Protein AF-A0A1Q5AMK5-F1 (afdb_monomer)

Radius of gyration: 15.47 Å; Cα contacts (8 Å, |Δi|>4): 148; chains: 1; bounding box: 50×26×35 Å

pLDDT: mean 88.37, std 8.9, range [42.03, 97.81]

Structure (mmCIF, N/CA/C/O backbone):
data_AF-A0A1Q5AMK5-F1
#
_entry.id   AF-A0A1Q5AMK5-F1
#
loop_
_atom_site.group_PDB
_atom_site.id
_atom_site.type_symbol
_atom_site.label_atom_id
_atom_site.label_alt_id
_atom_site.label_comp_id
_atom_site.label_asym_id
_atom_site.label_entity_id
_atom_site.label_seq_id
_atom_site.pdbx_PDB_ins_code
_atom_site.Cartn_x
_atom_site.Cartn_y
_atom_site.Cartn_z
_atom_site.occupancy
_atom_site.B_iso_or_equiv
_atom_site.auth_seq_id
_atom_site.auth_comp_id
_atom_site.auth_asym_id
_atom_site.auth_atom_id
_atom_site.pdbx_PDB_model_num
ATOM 1 N N . MET A 1 1 ? 31.886 -10.936 -3.707 1.00 42.03 1 MET A N 1
ATOM 2 C CA . MET A 1 1 ? 31.287 -9.585 -3.697 1.00 42.03 1 MET A CA 1
ATOM 3 C C . MET A 1 1 ? 30.312 -9.552 -4.864 1.00 42.03 1 MET A C 1
ATOM 5 O O . MET A 1 1 ? 30.744 -9.901 -5.954 1.00 42.03 1 MET A O 1
ATOM 9 N N . ARG A 1 2 ? 29.008 -9.319 -4.657 1.00 54.19 2 ARG A N 1
ATOM 10 C CA . ARG A 1 2 ? 28.093 -9.165 -5.803 1.00 54.19 2 ARG A CA 1
ATOM 11 C C . ARG A 1 2 ? 28.477 -7.859 -6.491 1.00 54.19 2 ARG A C 1
ATOM 13 O O . ARG A 1 2 ? 28.579 -6.846 -5.815 1.00 54.19 2 ARG A O 1
ATOM 20 N N . GLU A 1 3 ? 28.773 -7.915 -7.782 1.00 48.66 3 GLU A N 1
ATOM 21 C CA . GLU A 1 3 ? 29.032 -6.714 -8.566 1.00 48.66 3 GLU A CA 1
ATOM 22 C C . GLU A 1 3 ? 27.744 -5.889 -8.615 1.00 48.66 3 GLU A C 1
ATOM 24 O O . GLU A 1 3 ? 26.741 -6.341 -9.173 1.00 48.66 3 GLU A O 1
ATOM 29 N N . ASP A 1 4 ? 27.777 -4.676 -8.063 1.00 65.25 4 ASP A N 1
ATOM 30 C CA . ASP A 1 4 ? 26.753 -3.640 -8.255 1.00 65.25 4 ASP A CA 1
ATOM 31 C C . ASP A 1 4 ? 26.850 -3.051 -9.678 1.00 65.25 4 ASP A C 1
ATOM 33 O O . ASP A 1 4 ? 26.862 -1.840 -9.899 1.00 65.25 4 ASP A O 1
ATOM 37 N N . GLY A 1 5 ? 26.990 -3.929 -10.672 1.00 69.06 5 GLY A N 1
ATOM 38 C CA . GLY A 1 5 ? 27.013 -3.573 -12.078 1.00 69.06 5 GLY A CA 1
ATOM 39 C C . GLY A 1 5 ? 25.623 -3.132 -12.549 1.00 69.06 5 GLY A C 1
ATOM 40 O O . GLY A 1 5 ? 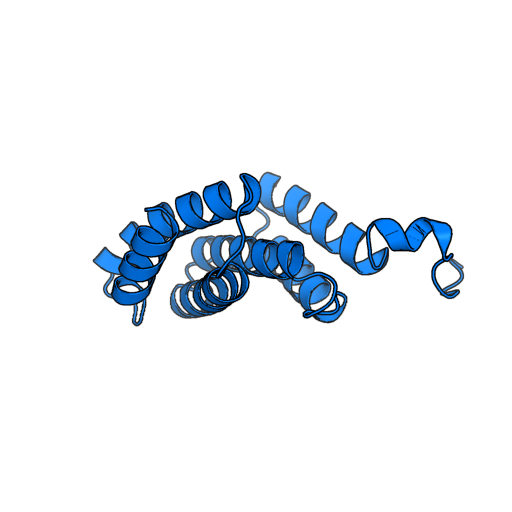24.601 -3.582 -12.020 1.00 69.06 5 GLY A O 1
ATOM 41 N N . PRO A 1 6 ? 25.543 -2.254 -13.562 1.00 76.06 6 PRO A N 1
ATOM 42 C CA . PRO A 1 6 ? 24.267 -1.808 -14.099 1.00 76.06 6 PRO A CA 1
ATOM 43 C C . PRO A 1 6 ? 23.437 -2.999 -14.593 1.00 76.06 6 PRO A C 1
ATOM 45 O O . PRO A 1 6 ? 23.926 -3.864 -15.317 1.00 76.06 6 PRO A O 1
ATOM 48 N N . GLN A 1 7 ? 22.152 -3.021 -14.223 1.00 78.69 7 GLN A N 1
ATOM 49 C CA . GLN A 1 7 ? 21.245 -4.117 -14.560 1.00 78.69 7 GLN A CA 1
ATOM 50 C C . GLN A 1 7 ? 21.238 -4.407 -16.078 1.00 78.69 7 GLN A C 1
ATOM 52 O O . GLN A 1 7 ? 20.963 -3.486 -16.868 1.00 78.69 7 GLN A O 1
ATOM 57 N N . PRO A 1 8 ? 21.447 -5.672 -16.498 1.00 83.06 8 PRO A N 1
ATOM 58 C CA . PRO A 1 8 ? 21.429 -6.054 -17.905 1.00 83.06 8 PRO A CA 1
ATOM 59 C C . PRO A 1 8 ? 20.102 -5.702 -18.583 1.00 83.06 8 PRO A C 1
ATOM 61 O O . PRO A 1 8 ? 19.028 -5.939 -18.022 1.00 83.06 8 PRO A O 1
ATOM 64 N N . SER A 1 9 ? 20.164 -5.177 -19.809 1.00 80.69 9 SER A N 1
ATOM 65 C CA . SER A 1 9 ? 19.005 -4.669 -20.563 1.00 80.69 9 SER A CA 1
ATOM 66 C C . SER A 1 9 ? 17.858 -5.676 -20.688 1.00 80.69 9 SER A C 1
ATOM 68 O O . SER A 1 9 ? 16.709 -5.307 -20.453 1.00 80.69 9 SER A O 1
ATOM 70 N N . PHE A 1 10 ? 18.159 -6.950 -20.960 1.00 81.12 10 PHE A N 1
ATOM 71 C CA . PHE A 1 10 ? 17.159 -8.018 -21.095 1.00 81.12 10 PHE A CA 1
ATOM 72 C C . PHE A 1 10 ? 16.320 -8.233 -19.824 1.00 81.12 10 PHE A C 1
ATOM 74 O O . PHE A 1 10 ? 15.161 -8.625 -19.902 1.00 81.12 10 PHE A O 1
ATOM 81 N N . SER A 1 11 ? 16.875 -7.936 -18.645 1.00 77.06 11 SER A N 1
ATOM 82 C CA . SER A 1 11 ? 16.181 -8.109 -17.362 1.00 77.06 11 SER A CA 1
ATOM 83 C C . SER A 1 11 ? 15.347 -6.891 -16.947 1.00 77.06 11 SER A C 1
ATOM 85 O O . SER A 1 11 ? 14.579 -6.972 -15.993 1.00 77.06 11 SER A O 1
ATOM 87 N N . ARG A 1 12 ? 15.459 -5.760 -17.660 1.00 75.94 12 ARG A N 1
ATOM 88 C CA . ARG A 1 12 ? 14.750 -4.508 -17.331 1.00 75.94 12 ARG A CA 1
ATOM 89 C C . ARG A 1 12 ? 13.277 -4.520 -17.739 1.00 75.94 12 ARG A C 1
ATOM 91 O O . ARG A 1 12 ? 12.556 -3.597 -17.370 1.00 75.94 12 ARG A O 1
ATOM 98 N N . VAL A 1 13 ? 12.824 -5.544 -18.469 1.00 74.00 13 VAL A N 1
ATOM 99 C CA . VAL A 1 13 ? 11.418 -5.695 -18.882 1.00 74.00 13 VAL A CA 1
ATOM 100 C C . VAL A 1 13 ? 10.466 -5.755 -17.680 1.00 74.00 13 VAL A C 1
ATOM 102 O O . VAL A 1 13 ? 9.368 -5.212 -17.739 1.00 74.00 13 VAL A O 1
ATOM 105 N N . SER A 1 14 ? 10.921 -6.327 -16.563 1.00 68.94 14 SER A N 1
ATOM 106 C CA . SER A 1 14 ? 10.167 -6.395 -15.303 1.00 68.94 14 SER A CA 1
ATOM 107 C C . SER A 1 14 ? 10.387 -5.179 -14.394 1.00 68.94 14 SER A C 1
ATOM 109 O O . SER A 1 14 ? 9.803 -5.105 -13.317 1.00 68.94 14 SER A O 1
ATOM 111 N N . GLY A 1 15 ? 11.216 -4.222 -14.819 1.00 78.56 15 GLY A N 1
ATOM 112 C CA . GLY A 1 15 ? 11.645 -3.073 -14.030 1.00 78.56 15 GLY A CA 1
ATOM 113 C C . GLY A 1 15 ? 12.994 -3.262 -13.324 1.00 78.56 15 GLY A C 1
ATOM 114 O O . GLY A 1 15 ? 13.715 -4.236 -13.577 1.00 78.56 15 GLY A O 1
ATOM 115 N N . PRO A 1 16 ? 13.375 -2.302 -12.459 1.00 82.06 16 PRO A N 1
ATOM 116 C CA . PRO A 1 16 ? 14.586 -2.383 -11.652 1.00 82.06 16 PRO A CA 1
ATOM 117 C C . PRO A 1 16 ? 14.587 -3.650 -10.788 1.00 82.06 16 PRO A C 1
ATOM 119 O O . PRO A 1 16 ? 13.656 -3.876 -10.009 1.00 82.06 16 PRO A O 1
ATOM 122 N N . ALA A 1 17 ? 15.636 -4.470 -10.888 1.00 80.75 17 ALA A N 1
ATOM 123 C CA . ALA A 1 17 ? 15.729 -5.735 -10.150 1.00 80.75 17 ALA A CA 1
ATOM 124 C C . ALA A 1 17 ? 15.610 -5.521 -8.631 1.00 80.75 17 ALA A C 1
ATOM 126 O O . ALA A 1 17 ? 14.832 -6.199 -7.963 1.00 80.75 17 ALA A O 1
ATOM 127 N N . ALA A 1 18 ? 16.301 -4.507 -8.102 1.00 79.88 18 ALA A N 1
ATOM 128 C CA . ALA A 1 18 ? 16.244 -4.135 -6.690 1.00 79.88 18 ALA A CA 1
ATOM 129 C C . ALA A 1 18 ? 14.831 -3.722 -6.241 1.00 79.88 18 ALA A C 1
ATOM 131 O O . ALA A 1 18 ? 14.427 -4.009 -5.117 1.00 79.88 18 ALA A O 1
ATOM 132 N N . GLY A 1 19 ? 14.071 -3.063 -7.118 1.00 79.88 19 GLY A N 1
ATOM 133 C CA . GLY A 1 19 ? 12.685 -2.697 -6.852 1.00 79.88 19 GLY A CA 1
ATOM 134 C C . GLY A 1 19 ? 11.742 -3.904 -6.872 1.00 79.88 19 GLY A C 1
ATOM 135 O O . GLY A 1 19 ? 10.831 -3.985 -6.051 1.00 79.88 19 GLY A O 1
ATOM 136 N N . THR A 1 20 ? 11.979 -4.852 -7.779 1.00 82.00 20 THR A N 1
ATOM 137 C CA . THR A 1 20 ? 11.211 -6.101 -7.881 1.00 82.00 20 THR A CA 1
ATOM 138 C C . THR A 1 20 ? 11.422 -6.978 -6.650 1.00 82.00 20 THR A C 1
ATOM 140 O O . THR A 1 20 ? 10.449 -7.439 -6.059 1.00 82.00 20 THR A O 1
ATOM 143 N N . VAL A 1 21 ? 12.678 -7.156 -6.223 1.00 85.44 21 VAL A N 1
ATOM 144 C CA . VAL A 1 21 ? 13.021 -7.936 -5.025 1.00 85.44 21 VAL A CA 1
ATOM 145 C C . VAL A 1 21 ? 12.357 -7.347 -3.787 1.00 85.44 21 VAL A C 1
ATOM 147 O O . VAL A 1 21 ? 11.651 -8.078 -3.105 1.00 85.44 21 VAL A O 1
ATOM 150 N N . SER A 1 22 ? 12.494 -6.040 -3.534 1.00 82.31 22 SER A N 1
ATOM 151 C CA . SER A 1 22 ? 11.853 -5.405 -2.372 1.00 82.31 22 SER A CA 1
ATOM 152 C C . SER A 1 22 ? 10.338 -5.603 -2.358 1.00 82.31 22 SER A C 1
ATOM 154 O O . SER A 1 22 ? 9.781 -5.945 -1.321 1.00 82.31 22 SER A O 1
ATOM 156 N N . ASN A 1 23 ? 9.666 -5.491 -3.508 1.00 80.25 23 ASN A N 1
ATOM 157 C CA . ASN A 1 23 ? 8.225 -5.727 -3.584 1.00 80.25 23 ASN A CA 1
ATOM 158 C C . ASN A 1 23 ? 7.838 -7.188 -3.273 1.00 80.25 23 ASN A C 1
ATOM 160 O O . ASN A 1 23 ? 6.857 -7.443 -2.580 1.00 80.25 23 ASN A O 1
ATOM 164 N N . HIS A 1 24 ? 8.607 -8.162 -3.768 1.00 84.62 24 HIS A N 1
ATOM 165 C CA . HIS A 1 24 ? 8.370 -9.570 -3.438 1.00 84.62 24 HIS A CA 1
ATOM 166 C C . HIS A 1 24 ? 8.656 -9.874 -1.965 1.00 84.62 24 HIS A C 1
ATOM 168 O O . HIS A 1 24 ? 7.856 -10.559 -1.336 1.00 84.62 24 HIS A O 1
ATOM 174 N N . THR A 1 25 ? 9.734 -9.324 -1.402 1.00 87.31 25 THR A N 1
ATOM 175 C CA . THR A 1 25 ? 10.047 -9.446 0.026 1.00 87.31 25 THR A CA 1
ATOM 176 C C . THR A 1 25 ? 8.928 -8.864 0.886 1.00 87.31 25 THR A C 1
ATOM 178 O O . THR A 1 25 ? 8.518 -9.505 1.847 1.00 87.31 25 THR A O 1
ATOM 181 N N . ALA A 1 26 ? 8.386 -7.697 0.523 1.00 81.56 26 ALA A N 1
ATOM 182 C CA . ALA A 1 26 ? 7.286 -7.068 1.251 1.00 81.56 26 ALA A CA 1
ATOM 183 C C . ALA A 1 26 ? 6.035 -7.961 1.313 1.00 81.56 26 ALA A C 1
ATOM 185 O O . ALA A 1 26 ? 5.442 -8.114 2.377 1.00 81.56 26 ALA A O 1
ATOM 186 N N . ARG A 1 27 ? 5.676 -8.629 0.205 1.00 82.12 27 ARG A N 1
ATOM 187 C CA . ARG A 1 27 ? 4.559 -9.592 0.199 1.00 82.12 27 ARG A CA 1
ATOM 188 C C . ARG A 1 27 ? 4.812 -10.783 1.113 1.00 82.12 27 ARG A C 1
ATOM 190 O O . ARG A 1 27 ? 3.932 -11.138 1.884 1.00 82.12 27 ARG A O 1
ATOM 197 N N . THR A 1 28 ? 6.017 -11.350 1.080 1.00 90.56 28 THR A N 1
ATOM 198 C CA . THR A 1 28 ? 6.379 -12.441 1.996 1.00 90.56 28 THR A CA 1
ATOM 199 C C . THR A 1 28 ? 6.279 -11.999 3.457 1.00 90.56 28 THR A C 1
ATOM 201 O O . THR A 1 28 ? 5.785 -12.745 4.292 1.00 90.56 28 THR A O 1
ATOM 204 N N . LEU A 1 29 ? 6.716 -10.779 3.780 1.00 89.94 29 LEU A N 1
ATOM 205 C CA . LEU A 1 29 ? 6.615 -10.227 5.135 1.00 89.94 29 LEU A CA 1
ATOM 206 C C . LEU A 1 29 ? 5.160 -9.949 5.541 1.00 89.94 29 LEU A C 1
ATOM 208 O O . LEU A 1 29 ? 4.810 -10.157 6.701 1.00 89.94 29 LEU A O 1
ATOM 212 N N . THR A 1 30 ? 4.304 -9.570 4.589 1.00 85.38 30 THR A N 1
ATOM 213 C CA . THR A 1 30 ? 2.857 -9.419 4.810 1.00 85.38 30 THR A CA 1
ATOM 214 C C . THR A 1 30 ? 2.231 -10.753 5.208 1.00 85.38 30 THR A C 1
ATOM 216 O O . THR A 1 30 ? 1.505 -10.811 6.199 1.00 85.38 30 THR A O 1
ATOM 219 N N . ASP A 1 31 ? 2.564 -11.831 4.492 1.00 88.44 31 ASP A N 1
ATOM 220 C CA . ASP A 1 31 ? 2.081 -13.186 4.793 1.00 88.44 31 ASP A CA 1
ATOM 221 C C . ASP A 1 31 ? 2.572 -13.687 6.166 1.00 88.44 31 ASP A C 1
ATOM 223 O O . ASP A 1 31 ? 1.903 -14.485 6.821 1.00 88.44 31 ASP A O 1
ATOM 227 N N . LEU A 1 32 ? 3.724 -13.188 6.626 1.00 92.75 32 LEU A N 1
ATOM 228 C CA . LEU A 1 32 ? 4.286 -13.454 7.955 1.00 92.75 32 LEU A CA 1
ATOM 229 C C . LEU A 1 32 ? 3.769 -12.501 9.049 1.00 92.75 32 LEU A C 1
ATOM 231 O O . LEU A 1 32 ? 4.194 -12.620 10.197 1.00 92.75 32 LEU A O 1
ATOM 235 N N . ALA A 1 33 ? 2.877 -11.564 8.711 1.00 91.56 33 ALA A N 1
ATOM 236 C CA . ALA A 1 33 ? 2.391 -10.495 9.588 1.00 91.56 33 ALA A CA 1
ATOM 237 C C . ALA A 1 33 ? 3.498 -9.595 10.188 1.00 91.56 33 ALA A C 1
ATOM 239 O O . ALA A 1 33 ? 3.288 -8.925 11.200 1.00 91.56 33 ALA A O 1
ATOM 240 N N . ASP A 1 34 ? 4.669 -9.521 9.545 1.00 93.69 34 ASP A N 1
ATOM 241 C CA . ASP A 1 34 ? 5.708 -8.545 9.880 1.00 93.69 34 ASP A CA 1
ATOM 242 C C . ASP A 1 34 ? 5.404 -7.212 9.187 1.00 93.69 34 ASP A C 1
ATOM 244 O O . ASP A 1 34 ? 5.906 -6.891 8.103 1.00 93.69 34 ASP A O 1
ATOM 248 N N . HIS A 1 35 ? 4.536 -6.424 9.816 1.00 91.88 35 HIS A N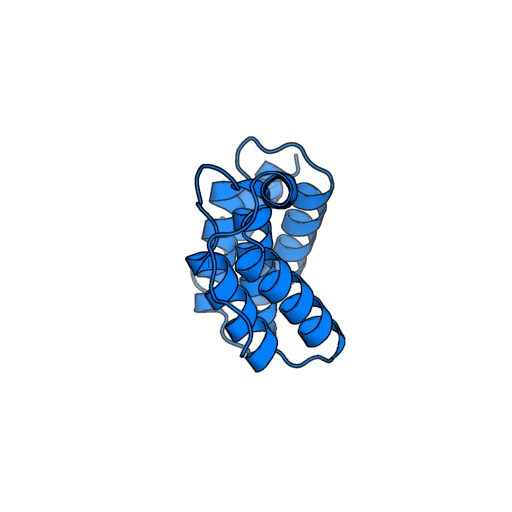 1
ATOM 249 C CA . HIS A 1 35 ? 4.092 -5.140 9.277 1.00 91.88 35 HIS A CA 1
ATOM 250 C C . HIS A 1 35 ? 5.211 -4.085 9.245 1.00 91.88 35 HIS A C 1
ATOM 252 O O . HIS A 1 35 ? 5.245 -3.243 8.345 1.00 91.88 35 HIS A O 1
ATOM 258 N N . ILE A 1 36 ? 6.173 -4.155 10.171 1.00 92.38 36 ILE A N 1
ATOM 259 C CA . ILE A 1 36 ? 7.305 -3.217 10.210 1.00 92.38 36 ILE A CA 1
ATOM 260 C C . ILE A 1 36 ? 8.238 -3.498 9.029 1.00 92.38 36 ILE A C 1
ATOM 262 O O . ILE A 1 36 ? 8.589 -2.583 8.280 1.00 92.38 36 ILE A O 1
ATOM 266 N N . GLY A 1 37 ? 8.607 -4.764 8.822 1.00 92.38 37 GLY A N 1
ATOM 267 C CA . GLY A 1 37 ? 9.429 -5.171 7.688 1.00 92.38 37 GLY A CA 1
ATOM 268 C C . GLY A 1 37 ? 8.736 -4.904 6.347 1.00 92.38 37 GLY A C 1
ATOM 269 O O . GLY A 1 37 ? 9.365 -4.410 5.408 1.00 92.38 37 GLY A O 1
ATOM 270 N N . THR A 1 38 ? 7.427 -5.155 6.268 1.00 92.75 38 THR A N 1
ATOM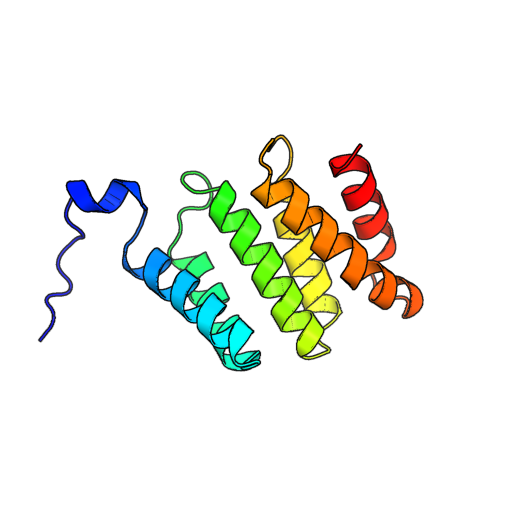 271 C CA . THR A 1 38 ? 6.600 -4.865 5.084 1.00 92.75 38 THR A CA 1
ATOM 272 C C . THR A 1 38 ? 6.647 -3.381 4.713 1.00 92.75 38 THR A C 1
ATOM 274 O O . THR A 1 38 ? 6.918 -3.032 3.562 1.00 92.75 38 THR A O 1
ATOM 277 N N . GLU A 1 39 ? 6.456 -2.490 5.689 1.00 94.75 39 GLU A N 1
ATOM 278 C CA . GLU A 1 39 ? 6.534 -1.039 5.488 1.00 94.75 39 GLU A CA 1
ATOM 279 C C . GLU A 1 39 ? 7.902 -0.602 4.956 1.00 94.75 39 GLU A C 1
ATOM 281 O O . GLU A 1 39 ? 7.970 0.161 3.988 1.00 94.75 39 GLU A O 1
ATOM 286 N N . GLN A 1 40 ? 8.987 -1.092 5.565 1.00 94.00 40 GLN A N 1
ATOM 287 C CA . GLN A 1 40 ? 10.350 -0.766 5.140 1.00 94.00 40 GLN A CA 1
ATOM 288 C C . GLN A 1 40 ? 10.580 -1.167 3.680 1.00 94.00 40 GLN A C 1
ATOM 290 O O . GLN A 1 40 ? 11.025 -0.351 2.874 1.00 94.00 40 GLN A O 1
ATOM 295 N N . GLN A 1 41 ? 10.202 -2.393 3.311 1.00 91.75 41 GLN A N 1
ATOM 296 C CA . GLN A 1 41 ? 10.393 -2.891 1.950 1.00 91.75 41 GLN A CA 1
ATOM 297 C C . GLN A 1 41 ? 9.530 -2.159 0.917 1.00 91.75 41 GLN A C 1
ATOM 299 O O . GLN A 1 41 ? 10.001 -1.899 -0.194 1.00 91.75 41 GLN A O 1
ATOM 304 N N . HIS A 1 42 ? 8.294 -1.779 1.256 1.00 92.31 42 HIS A N 1
ATOM 305 C CA . HIS A 1 42 ? 7.473 -0.975 0.352 1.00 92.31 42 HIS A CA 1
ATOM 306 C C . HIS A 1 42 ? 8.035 0.434 0.169 1.00 92.31 42 HIS A C 1
ATOM 308 O O . HIS A 1 42 ? 8.114 0.894 -0.968 1.00 92.31 42 HIS A O 1
ATOM 314 N N . ARG A 1 43 ? 8.487 1.109 1.234 1.00 93.81 43 ARG A N 1
ATOM 315 C CA . ARG A 1 43 ? 9.133 2.428 1.107 1.00 93.81 43 ARG A CA 1
ATOM 316 C C . ARG A 1 43 ? 10.394 2.362 0.252 1.00 93.81 43 ARG A C 1
ATOM 318 O O . ARG A 1 43 ? 10.544 3.168 -0.665 1.00 93.81 43 ARG A O 1
ATOM 325 N N . ASP A 1 44 ? 11.232 1.356 0.470 1.00 91.19 44 ASP A N 1
ATOM 326 C CA . ASP A 1 44 ? 12.405 1.108 -0.365 1.00 91.19 44 ASP A CA 1
ATOM 327 C C . ASP A 1 44 ? 12.019 0.879 -1.830 1.00 91.19 44 ASP A C 1
ATOM 329 O O . ASP A 1 44 ? 12.644 1.443 -2.728 1.00 91.19 44 ASP A O 1
ATOM 333 N N . ALA A 1 45 ? 10.966 0.101 -2.097 1.00 88.31 45 ALA A N 1
ATOM 334 C CA . ALA A 1 45 ? 10.469 -0.095 -3.453 1.00 88.31 45 ALA A CA 1
ATOM 335 C C . ALA A 1 45 ? 10.018 1.232 -4.088 1.00 88.31 45 ALA A C 1
ATOM 337 O O . ALA A 1 45 ? 10.416 1.517 -5.213 1.00 88.31 45 ALA A O 1
ATOM 338 N N . LEU A 1 46 ? 9.271 2.083 -3.379 1.00 90.81 46 LEU A N 1
ATOM 339 C CA . LEU A 1 46 ? 8.801 3.371 -3.913 1.00 90.81 46 LEU A CA 1
ATOM 340 C C . LEU A 1 46 ? 9.952 4.297 -4.346 1.00 90.81 46 LEU A C 1
ATOM 342 O O . LEU A 1 46 ? 9.795 5.034 -5.310 1.00 90.81 46 LEU A O 1
ATOM 346 N N . THR A 1 47 ? 11.122 4.226 -3.701 1.00 90.69 47 THR A N 1
ATOM 347 C CA . THR A 1 47 ? 12.299 5.027 -4.106 1.00 90.69 47 THR A CA 1
ATOM 348 C C . THR A 1 47 ? 13.019 4.494 -5.346 1.00 90.69 47 THR A C 1
ATOM 350 O O . THR A 1 47 ? 13.742 5.228 -6.016 1.00 90.69 47 THR A O 1
ATOM 353 N N . ARG A 1 48 ? 12.850 3.204 -5.658 1.00 85.12 48 ARG A N 1
ATOM 354 C CA . ARG A 1 48 ? 13.586 2.509 -6.729 1.00 85.12 48 ARG A CA 1
ATOM 355 C C . ARG A 1 48 ? 12.832 2.487 -8.051 1.00 85.12 48 ARG A C 1
ATOM 357 O O . ARG A 1 48 ? 13.433 2.211 -9.089 1.00 85.12 48 ARG A O 1
ATOM 364 N N . TRP A 1 49 ? 11.520 2.686 -8.013 1.00 81.88 49 TRP A N 1
ATOM 365 C CA . TRP A 1 49 ? 10.658 2.614 -9.184 1.00 81.88 49 TRP A CA 1
ATOM 366 C C . TRP A 1 49 ? 10.458 4.016 -9.747 1.00 81.88 49 TRP A C 1
ATOM 368 O O . TRP A 1 49 ? 10.119 4.939 -9.019 1.00 81.88 49 TRP A O 1
ATOM 378 N N . ASP A 1 50 ? 10.638 4.167 -11.058 1.00 85.25 50 ASP A N 1
ATOM 379 C CA . ASP A 1 50 ? 10.243 5.399 -11.736 1.00 85.25 50 ASP A CA 1
ATOM 380 C C . ASP A 1 50 ? 8.704 5.504 -11.738 1.00 85.25 50 ASP A C 1
ATOM 382 O O . ASP A 1 50 ? 8.036 4.578 -12.234 1.00 85.25 50 ASP A O 1
ATOM 386 N N . PRO A 1 51 ? 8.137 6.593 -11.189 1.00 83.12 51 PRO A N 1
ATOM 387 C CA . PRO A 1 51 ? 6.702 6.719 -11.001 1.00 83.12 51 PRO A CA 1
ATOM 388 C C . PRO A 1 51 ? 5.931 6.800 -12.319 1.00 83.12 51 PRO A C 1
ATOM 390 O O . PRO A 1 51 ? 4.831 6.261 -12.410 1.00 83.12 51 PRO A O 1
ATOM 393 N N . GLU A 1 52 ? 6.514 7.401 -13.356 1.00 86.38 52 GLU A N 1
ATOM 394 C CA . GLU A 1 52 ? 5.869 7.603 -14.652 1.00 86.38 52 GLU A CA 1
ATOM 395 C C . GLU A 1 52 ? 5.962 6.360 -15.536 1.00 86.38 52 GLU A C 1
ATOM 397 O O . GLU A 1 52 ? 5.006 5.993 -16.224 1.00 86.38 52 GLU A O 1
ATOM 402 N N . LYS A 1 53 ? 7.100 5.666 -15.488 1.00 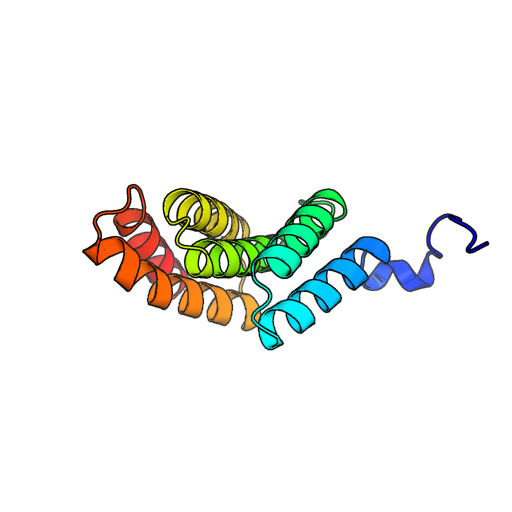86.25 53 LYS A N 1
ATOM 403 C CA . LYS A 1 53 ? 7.344 4.464 -16.286 1.00 86.25 53 LYS A CA 1
ATOM 404 C C . LYS A 1 53 ? 6.648 3.229 -15.719 1.00 86.25 53 LYS A C 1
ATOM 406 O O . LYS A 1 53 ? 6.234 2.360 -16.486 1.00 86.25 53 LYS A O 1
ATOM 411 N N . TYR A 1 54 ? 6.506 3.135 -14.396 1.00 88.00 54 TYR A N 1
ATOM 412 C CA . TYR A 1 54 ? 5.956 1.954 -13.721 1.00 88.00 54 TYR A CA 1
ATOM 413 C C . TYR A 1 54 ? 4.720 2.262 -12.863 1.00 88.00 54 TYR A C 1
ATOM 415 O O . TYR A 1 54 ? 4.509 1.634 -11.820 1.00 88.00 54 TYR A O 1
ATOM 423 N N . LYS A 1 55 ? 3.856 3.169 -13.344 1.00 90.62 55 LYS A N 1
ATOM 424 C CA . LYS A 1 55 ? 2.653 3.663 -12.644 1.00 90.62 55 LYS A CA 1
ATOM 425 C C . LYS A 1 55 ? 1.842 2.585 -11.932 1.00 90.62 55 LYS A C 1
ATOM 427 O O . LYS A 1 55 ? 1.515 2.737 -10.762 1.00 90.62 55 LYS A O 1
ATOM 432 N N . ARG A 1 56 ? 1.531 1.468 -12.607 1.00 91.31 56 ARG A N 1
ATOM 433 C CA . ARG A 1 56 ? 0.674 0.417 -12.026 1.00 91.31 56 ARG A CA 1
ATOM 434 C C . ARG A 1 56 ? 1.265 -0.169 -10.752 1.00 91.31 56 ARG A C 1
ATOM 436 O O . ARG A 1 56 ? 0.545 -0.340 -9.778 1.00 91.31 56 ARG A O 1
ATOM 443 N N . VAL A 1 57 ? 2.540 -0.544 -10.768 1.00 91.31 57 VAL A N 1
ATOM 444 C CA . VAL A 1 57 ? 3.122 -1.140 -9.565 1.00 91.31 57 VAL A CA 1
ATOM 445 C C . VAL A 1 57 ? 3.377 -0.070 -8.525 1.00 91.31 57 VAL A C 1
ATOM 447 O O . VAL A 1 57 ? 3.134 -0.339 -7.363 1.00 91.31 57 VAL A O 1
ATOM 450 N N . HIS A 1 58 ? 3.742 1.150 -8.915 1.00 93.19 58 HIS A N 1
ATOM 451 C CA . HIS A 1 58 ? 3.835 2.247 -7.961 1.00 93.19 58 HIS A CA 1
ATOM 452 C C . HIS A 1 58 ? 2.516 2.463 -7.198 1.00 93.19 58 HIS A C 1
ATOM 454 O O . HIS A 1 58 ? 2.522 2.568 -5.972 1.00 93.19 58 HIS A O 1
ATOM 460 N N . ALA A 1 59 ? 1.386 2.415 -7.911 1.00 95.00 59 ALA A N 1
ATOM 461 C CA . ALA A 1 59 ? 0.051 2.496 -7.331 1.00 95.00 59 ALA A CA 1
ATOM 462 C C . ALA A 1 59 ? -0.255 1.327 -6.381 1.00 95.00 59 ALA A C 1
ATOM 464 O O . ALA A 1 59 ? -0.767 1.540 -5.284 1.00 95.00 59 ALA A O 1
ATOM 465 N N . LEU A 1 60 ? 0.072 0.094 -6.785 1.00 94.38 60 LEU A N 1
ATOM 466 C CA . LEU A 1 60 ? -0.126 -1.097 -5.950 1.00 94.38 60 LEU A CA 1
ATOM 467 C C . LEU A 1 60 ? 0.768 -1.073 -4.702 1.00 94.38 60 LEU A C 1
ATOM 469 O O . LEU A 1 60 ? 0.286 -1.360 -3.618 1.00 94.38 60 LEU A O 1
ATOM 473 N N . THR A 1 61 ? 2.025 -0.643 -4.820 1.00 94.81 61 THR A N 1
ATOM 474 C CA . THR A 1 61 ? 2.945 -0.497 -3.685 1.00 94.81 61 THR A CA 1
ATOM 475 C C . THR A 1 61 ? 2.431 0.536 -2.677 1.00 94.81 61 THR A C 1
ATOM 477 O O . THR A 1 61 ? 2.572 0.334 -1.476 1.00 94.81 61 THR A O 1
ATOM 480 N N . HIS A 1 62 ? 1.799 1.627 -3.129 1.00 96.94 62 HIS A N 1
ATOM 481 C CA . HIS A 1 62 ? 1.130 2.571 -2.225 1.00 96.94 62 HIS A CA 1
ATOM 482 C C . HIS A 1 62 ? -0.097 1.968 -1.529 1.00 96.94 62 HIS A C 1
ATOM 484 O O . HIS A 1 62 ? -0.333 2.274 -0.361 1.00 96.94 62 HIS A O 1
ATOM 490 N N . ALA A 1 63 ? -0.865 1.118 -2.219 1.00 96.25 63 ALA A N 1
ATOM 491 C CA . ALA A 1 63 ? -1.9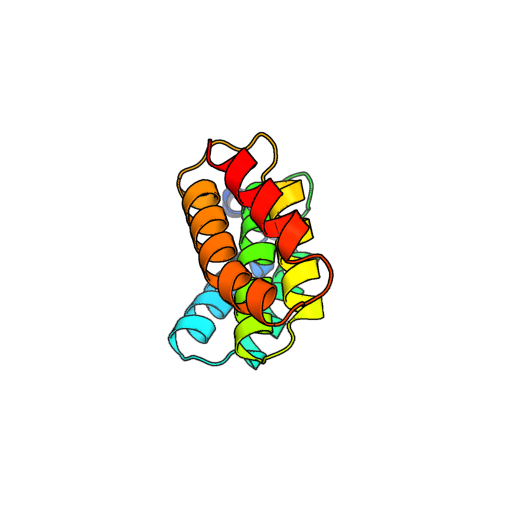95 0.414 -1.618 1.00 96.25 63 ALA A CA 1
ATOM 492 C C . ALA A 1 63 ? -1.526 -0.543 -0.511 1.00 96.25 63 ALA A C 1
ATOM 494 O O . ALA A 1 63 ? -1.998 -0.440 0.620 1.00 96.25 63 ALA A O 1
ATOM 495 N N . ASP A 1 64 ? -0.534 -1.381 -0.822 1.00 94.56 64 ASP A N 1
ATOM 496 C CA . ASP A 1 64 ? 0.043 -2.356 0.108 1.00 94.56 64 ASP A CA 1
ATOM 497 C C . ASP A 1 64 ? 0.717 -1.652 1.313 1.00 94.56 64 ASP A C 1
ATOM 499 O O . ASP A 1 64 ? 0.564 -2.068 2.463 1.00 94.56 64 ASP A O 1
ATOM 503 N N . LEU A 1 65 ? 1.395 -0.514 1.086 1.00 96.56 65 LEU A N 1
ATOM 504 C CA . LEU A 1 65 ? 1.941 0.323 2.163 1.00 96.56 65 LEU A CA 1
ATOM 505 C C . LEU A 1 65 ? 0.842 0.842 3.102 1.00 96.56 65 LEU A C 1
ATOM 507 O O . LEU A 1 65 ? 1.023 0.826 4.319 1.00 96.56 65 LEU A O 1
ATOM 511 N N . GLY A 1 66 ? -0.285 1.304 2.555 1.00 96.62 66 GLY A N 1
ATOM 512 C CA . GLY A 1 66 ? -1.413 1.769 3.359 1.00 96.62 66 GLY A CA 1
ATOM 513 C C . GLY A 1 66 ? -2.003 0.657 4.228 1.00 96.62 66 GLY A C 1
ATOM 514 O O . GLY A 1 66 ? -2.257 0.883 5.411 1.00 96.62 66 GLY A O 1
ATOM 515 N N . ASP A 1 67 ? -2.122 -0.558 3.689 1.00 94.38 67 ASP A N 1
ATOM 516 C CA . ASP A 1 67 ? -2.594 -1.727 4.439 1.00 94.38 67 ASP A CA 1
ATOM 517 C C . ASP A 1 67 ? -1.635 -2.073 5.596 1.00 94.38 67 ASP A C 1
ATOM 519 O O . ASP A 1 67 ? -2.074 -2.281 6.731 1.00 94.38 67 ASP A O 1
ATOM 523 N N . SER A 1 68 ? -0.319 -2.027 5.354 1.00 94.94 68 SER A N 1
ATOM 524 C CA . SER A 1 68 ? 0.701 -2.246 6.392 1.00 94.94 68 SER A CA 1
ATOM 525 C C . SER A 1 68 ? 0.681 -1.181 7.498 1.00 94.94 68 SER A C 1
ATOM 527 O O . SER A 1 68 ? 0.869 -1.485 8.678 1.00 94.94 68 SER A O 1
ATOM 529 N N . LEU A 1 69 ? 0.439 0.084 7.143 1.00 96.19 69 LEU A N 1
ATOM 530 C CA . LEU A 1 69 ? 0.323 1.186 8.106 1.00 96.19 69 LEU A CA 1
ATOM 531 C C . LEU A 1 69 ? -0.961 1.076 8.938 1.00 96.19 69 LEU A C 1
ATOM 533 O O . LEU A 1 69 ? -0.940 1.295 10.151 1.00 96.19 69 LEU A O 1
ATOM 537 N N . ALA A 1 70 ? -2.073 0.686 8.311 1.00 93.56 70 ALA A N 1
ATOM 538 C CA . ALA A 1 70 ? -3.339 0.455 8.997 1.00 93.56 70 ALA A CA 1
ATOM 539 C C . ALA A 1 70 ? -3.233 -0.691 10.014 1.00 93.56 70 ALA A C 1
ATOM 541 O O . ALA A 1 70 ? -3.719 -0.551 11.140 1.00 93.56 70 ALA A O 1
ATOM 542 N N . ALA A 1 71 ? -2.540 -1.779 9.658 1.00 92.12 71 ALA A N 1
ATOM 543 C CA . ALA A 1 71 ? -2.257 -2.896 10.561 1.00 92.12 71 ALA A CA 1
ATOM 544 C C . ALA A 1 71 ? -1.430 -2.474 11.791 1.00 92.12 71 ALA A C 1
ATOM 546 O O . ALA A 1 71 ? -1.613 -3.009 12.882 1.00 92.12 71 ALA A O 1
ATOM 547 N N . GLN A 1 72 ? -0.588 -1.447 11.648 1.00 93.94 72 GLN A N 1
ATOM 548 C CA . GLN A 1 72 ? 0.172 -0.825 12.740 1.00 93.94 72 GLN A CA 1
ATOM 549 C C . GLN A 1 72 ? -0.602 0.282 13.482 1.00 93.94 72 GLN A C 1
ATOM 551 O O . GLN A 1 72 ? -0.012 1.043 14.245 1.00 93.94 72 GLN A O 1
ATOM 556 N N . ALA A 1 73 ? -1.914 0.410 13.257 1.00 92.75 73 ALA A N 1
ATOM 557 C CA . ALA A 1 73 ? -2.776 1.452 13.824 1.00 92.75 73 ALA A CA 1
ATOM 558 C C . ALA A 1 73 ? -2.383 2.904 13.458 1.00 92.75 73 ALA A C 1
ATOM 560 O O . ALA A 1 73 ? -2.838 3.852 14.100 1.00 92.75 73 ALA A O 1
ATOM 561 N N . ARG A 1 74 ? -1.611 3.105 12.381 1.00 94.38 74 ARG A N 1
ATOM 562 C CA . ARG A 1 74 ? -1.181 4.422 11.875 1.00 94.38 74 ARG A CA 1
ATOM 563 C C . ARG A 1 74 ? -2.157 4.944 10.822 1.00 94.38 74 ARG A C 1
ATOM 565 O O . ARG A 1 74 ? -1.846 5.033 9.636 1.00 94.38 74 ARG A O 1
ATOM 572 N N . ALA A 1 75 ? -3.375 5.248 11.267 1.00 93.12 75 ALA A N 1
ATOM 573 C CA . ALA A 1 75 ? -4.504 5.526 10.379 1.00 93.12 75 ALA A CA 1
ATOM 574 C C . ALA A 1 75 ? -4.293 6.733 9.446 1.00 93.12 75 ALA A C 1
ATOM 576 O O . ALA A 1 75 ? -4.647 6.649 8.272 1.00 93.12 75 ALA A O 1
ATOM 577 N N . ASP A 1 76 ? -3.701 7.825 9.934 1.00 93.62 76 ASP A N 1
ATOM 578 C CA . ASP A 1 76 ? -3.490 9.033 9.123 1.00 93.62 76 ASP A CA 1
ATOM 579 C C . ASP A 1 76 ? -2.516 8.773 7.964 1.00 93.62 76 ASP A C 1
ATOM 581 O O . ASP A 1 76 ? -2.762 9.158 6.819 1.00 93.62 76 ASP A O 1
ATOM 585 N N . GLU A 1 77 ? -1.433 8.042 8.235 1.00 96.38 77 GLU A N 1
ATOM 586 C CA . GLU A 1 77 ? -0.451 7.671 7.216 1.00 96.38 77 GLU A CA 1
ATOM 587 C C . GLU A 1 77 ? -1.007 6.639 6.232 1.00 96.38 77 GLU A C 1
ATOM 589 O O . GLU A 1 77 ? -0.723 6.719 5.036 1.00 96.38 77 GLU A O 1
ATOM 594 N N . ALA A 1 78 ? -1.845 5.710 6.704 1.00 96.75 78 ALA A N 1
ATOM 595 C CA . ALA A 1 78 ? -2.551 4.774 5.835 1.00 96.75 78 ALA A CA 1
ATOM 596 C C . ALA A 1 78 ? -3.470 5.513 4.847 1.00 96.75 78 ALA A C 1
ATOM 598 O O . ALA A 1 78 ? -3.404 5.275 3.640 1.00 96.75 78 ALA A O 1
ATOM 599 N N . VAL A 1 79 ? -4.262 6.481 5.332 1.00 96.00 79 VAL A N 1
ATOM 600 C CA . VAL A 1 79 ? -5.121 7.327 4.484 1.00 96.00 79 VAL A CA 1
ATOM 601 C C . VAL A 1 79 ? -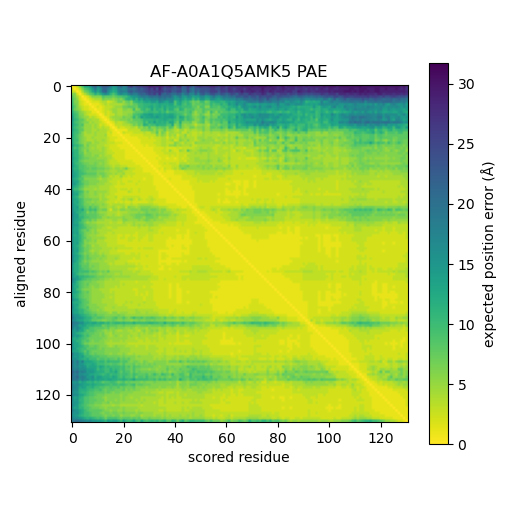4.297 8.109 3.461 1.00 96.00 79 VAL A C 1
ATOM 603 O O . VAL A 1 79 ? -4.682 8.173 2.290 1.00 96.00 79 VAL A O 1
ATOM 606 N N . ALA A 1 80 ? -3.149 8.661 3.857 1.00 96.44 80 ALA A N 1
ATOM 607 C CA . ALA A 1 80 ? -2.254 9.352 2.933 1.00 96.44 80 ALA A CA 1
ATOM 608 C C . ALA A 1 80 ? -1.721 8.410 1.835 1.00 96.44 80 ALA A C 1
ATOM 610 O O . ALA A 1 80 ? -1.769 8.753 0.651 1.00 96.44 80 ALA A O 1
ATOM 611 N N . ALA A 1 81 ? -1.276 7.203 2.199 1.00 97.56 81 ALA A N 1
ATOM 612 C CA . ALA A 1 81 ? -0.772 6.211 1.250 1.00 97.56 81 ALA A CA 1
ATOM 613 C C . ALA A 1 81 ? -1.856 5.744 0.263 1.00 97.56 81 ALA A C 1
ATOM 615 O O . ALA A 1 81 ? -1.643 5.768 -0.951 1.00 97.56 81 ALA A O 1
ATOM 616 N N . TRP A 1 82 ? -3.053 5.409 0.751 1.00 97.81 82 TRP A N 1
ATOM 617 C CA . TRP A 1 82 ? -4.182 5.033 -0.102 1.00 97.81 82 TRP A CA 1
ATOM 618 C C . TRP A 1 82 ? -4.664 6.182 -0.999 1.00 97.81 82 TRP A C 1
ATOM 620 O O . TRP A 1 82 ? -5.126 5.940 -2.114 1.00 97.81 82 TRP A O 1
ATOM 630 N N . THR A 1 83 ? -4.521 7.436 -0.559 1.00 97.31 83 THR A N 1
ATOM 631 C CA . THR A 1 83 ? -4.808 8.615 -1.393 1.00 97.31 83 THR A CA 1
ATOM 632 C C . THR A 1 83 ? -3.883 8.680 -2.605 1.00 97.31 83 THR A C 1
ATOM 634 O O . THR A 1 83 ? -4.362 8.901 -3.719 1.00 97.31 83 THR A O 1
ATOM 637 N N . GLN A 1 84 ? -2.583 8.434 -2.413 1.00 96.75 84 GLN A N 1
ATOM 638 C CA . GLN A 1 84 ? -1.623 8.338 -3.519 1.00 96.75 84 GLN A CA 1
ATOM 639 C C . GLN A 1 84 ? -1.941 7.149 -4.431 1.00 96.75 84 GLN A C 1
ATOM 641 O O . GLN A 1 84 ? -1.952 7.295 -5.652 1.00 96.75 84 GLN A O 1
ATOM 646 N N . ALA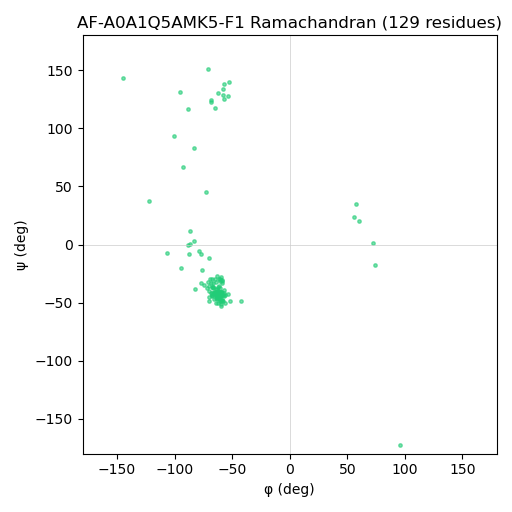 A 1 85 ? -2.281 5.992 -3.850 1.00 96.81 85 ALA A N 1
ATOM 647 C CA . ALA A 1 85 ? -2.683 4.814 -4.614 1.00 96.81 85 ALA A CA 1
ATOM 648 C C . ALA A 1 85 ? -3.874 5.115 -5.539 1.00 96.81 85 ALA A C 1
ATOM 650 O O . ALA A 1 85 ? -3.799 4.851 -6.736 1.00 96.81 85 ALA A O 1
ATOM 651 N N . LEU A 1 86 ? -4.949 5.714 -5.013 1.00 95.50 86 LEU A N 1
ATOM 652 C CA . LEU A 1 86 ? -6.147 6.032 -5.796 1.00 95.50 86 LEU A CA 1
ATOM 653 C C . LEU A 1 86 ? -5.902 7.096 -6.866 1.00 95.50 86 LEU A C 1
ATOM 655 O O . LEU A 1 86 ? -6.453 6.972 -7.955 1.00 95.50 86 LEU A O 1
ATOM 659 N N . ALA A 1 87 ? -5.065 8.099 -6.589 1.00 94.88 87 ALA A N 1
ATOM 660 C CA . A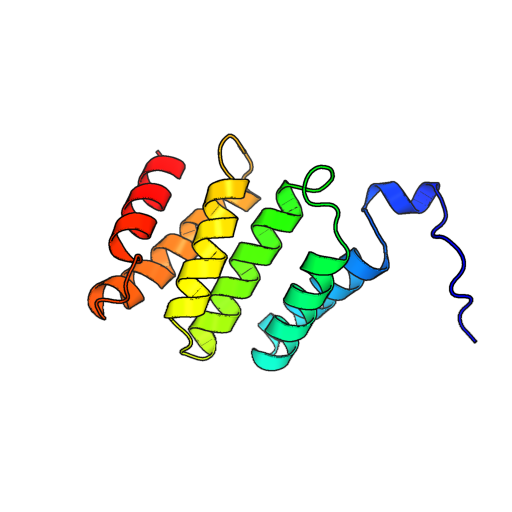LA A 1 87 ? -4.670 9.084 -7.595 1.00 94.88 87 ALA A CA 1
ATOM 661 C C . ALA A 1 87 ? -3.901 8.428 -8.755 1.00 94.88 87 ALA A C 1
ATOM 663 O O . ALA A 1 87 ? -4.195 8.677 -9.918 1.00 94.88 87 ALA A O 1
ATOM 664 N N . LEU A 1 88 ? -2.961 7.529 -8.452 1.00 94.12 88 LEU A N 1
ATOM 665 C CA . LEU A 1 88 ? -2.204 6.814 -9.480 1.00 94.12 88 LEU A CA 1
ATOM 666 C C . LEU A 1 88 ? -3.063 5.812 -10.263 1.00 94.12 88 LEU A C 1
ATOM 668 O O . LEU A 1 88 ? -2.761 5.542 -11.420 1.00 94.12 88 LEU A O 1
ATOM 672 N N . MET A 1 89 ? -4.109 5.242 -9.655 1.00 94.56 89 MET A N 1
ATOM 673 C CA . MET A 1 89 ? -5.020 4.298 -10.319 1.00 94.56 89 MET A CA 1
ATOM 674 C C . MET A 1 89 ? -6.058 4.976 -11.221 1.00 94.56 89 MET A C 1
ATOM 676 O O . MET A 1 89 ? -6.790 4.271 -11.919 1.00 94.56 89 MET A O 1
ATOM 680 N N . GLU A 1 90 ? -6.132 6.308 -11.241 1.00 90.81 90 GLU A N 1
ATOM 681 C CA . GLU A 1 90 ? -7.054 7.035 -12.109 1.00 90.81 90 GLU A CA 1
ATOM 682 C C . GLU A 1 90 ? -6.806 6.682 -13.587 1.00 90.81 90 GLU A C 1
ATOM 684 O O . GLU A 1 90 ? -5.675 6.659 -14.075 1.00 90.81 90 GLU A O 1
ATOM 689 N N . GLY A 1 91 ? -7.874 6.311 -14.297 1.00 87.69 91 GLY A N 1
ATOM 690 C CA . GLY A 1 91 ? -7.795 5.844 -15.684 1.00 87.69 91 GLY A CA 1
ATOM 691 C C . GLY A 1 91 ? -7.199 4.439 -15.877 1.00 87.69 91 GLY A C 1
ATOM 692 O O . GLY A 1 91 ? -7.106 3.976 -17.015 1.00 87.69 91 GLY A O 1
ATOM 693 N N . MET A 1 92 ? -6.816 3.719 -14.813 1.00 91.75 92 MET A N 1
ATOM 694 C CA . MET A 1 92 ? -6.300 2.351 -14.927 1.00 91.75 92 MET A CA 1
ATOM 695 C C . MET A 1 92 ? -7.406 1.295 -14.886 1.00 91.75 92 MET A C 1
ATOM 697 O O . MET A 1 92 ? -8.002 1.021 -13.845 1.00 91.75 92 MET A O 1
ATOM 701 N N . THR A 1 93 ? -7.564 0.560 -15.983 1.00 86.06 93 THR A N 1
ATOM 702 C CA . THR A 1 93 ? -8.444 -0.612 -16.064 1.00 86.06 93 THR A CA 1
ATOM 703 C C . THR A 1 93 ? -7.636 -1.906 -15.936 1.00 86.06 93 THR A C 1
ATOM 705 O O . THR A 1 93 ? -7.084 -2.443 -16.893 1.00 86.06 93 THR A O 1
ATOM 708 N N . SER A 1 94 ? -7.517 -2.423 -14.710 1.00 90.00 94 SER A N 1
ATOM 709 C CA . SER A 1 94 ? -6.874 -3.712 -14.433 1.00 90.00 94 SER A CA 1
ATOM 710 C C . SER A 1 94 ? -7.569 -4.435 -13.284 1.00 90.00 94 SER A C 1
ATOM 712 O O . SER A 1 94 ? -7.934 -3.825 -12.285 1.00 90.00 94 SER A O 1
ATOM 714 N N . ASP A 1 95 ? -7.674 -5.762 -13.362 1.00 91.88 95 ASP A N 1
ATOM 715 C CA . ASP A 1 95 ? -8.206 -6.554 -12.246 1.00 91.88 95 ASP A CA 1
ATOM 716 C C . ASP A 1 95 ? -7.392 -6.381 -10.962 1.00 91.88 95 ASP A C 1
ATOM 718 O O . ASP A 1 95 ? -7.949 -6.416 -9.867 1.00 91.88 95 ASP A O 1
ATOM 722 N N . ARG A 1 96 ? -6.077 -6.150 -11.078 1.00 89.31 96 ARG A N 1
ATOM 723 C CA . ARG A 1 96 ? -5.222 -5.896 -9.911 1.00 89.31 96 ARG A CA 1
ATOM 724 C C . ARG A 1 96 ? -5.557 -4.563 -9.245 1.00 89.31 96 ARG A C 1
ATOM 726 O O . ARG A 1 96 ? -5.651 -4.525 -8.024 1.00 89.31 96 ARG A O 1
ATOM 733 N N . THR A 1 97 ? -5.776 -3.501 -10.023 1.00 93.31 97 THR A N 1
ATOM 734 C CA . THR A 1 97 ? -6.157 -2.192 -9.469 1.00 93.31 97 THR A CA 1
ATOM 735 C C . THR A 1 97 ? -7.564 -2.250 -8.883 1.00 93.31 97 THR A C 1
ATOM 737 O O . THR A 1 97 ? -7.761 -1.825 -7.753 1.00 93.31 97 THR A O 1
ATOM 740 N N . ARG A 1 98 ? -8.521 -2.905 -9.554 1.00 94.00 98 ARG A N 1
ATOM 741 C CA . ARG A 1 98 ? -9.878 -3.116 -9.017 1.00 94.00 98 ARG A CA 1
ATOM 742 C C . ARG A 1 98 ? -9.877 -3.867 -7.678 1.00 94.00 98 ARG A C 1
ATOM 744 O O . ARG A 1 98 ? -10.588 -3.472 -6.751 1.00 94.00 98 ARG A O 1
ATOM 751 N N . LYS A 1 99 ? -9.072 -4.930 -7.554 1.00 94.38 99 LYS A N 1
ATOM 752 C CA . LYS A 1 99 ? -8.897 -5.670 -6.290 1.00 94.38 99 LYS A CA 1
ATOM 753 C C . LYS A 1 99 ? -8.300 -4.788 -5.194 1.00 94.38 99 LYS A C 1
ATOM 755 O O . LYS A 1 99 ? -8.835 -4.784 -4.090 1.00 94.38 99 LYS A O 1
ATOM 760 N N . ALA A 1 100 ? -7.268 -4.006 -5.511 1.00 94.94 100 ALA A N 1
ATOM 761 C CA . ALA A 1 100 ? -6.664 -3.075 -4.560 1.00 94.94 100 ALA A CA 1
ATOM 762 C C . ALA A 1 100 ? -7.675 -2.024 -4.073 1.00 94.94 100 ALA A C 1
ATOM 764 O O . ALA A 1 100 ? -7.863 -1.874 -2.872 1.00 94.94 100 ALA A O 1
ATOM 765 N N . ILE A 1 101 ? -8.418 -1.377 -4.979 1.00 95.25 101 ILE A N 1
ATOM 766 C CA . ILE A 1 101 ? -9.447 -0.386 -4.615 1.00 95.25 101 ILE A CA 1
ATOM 767 C C . ILE A 1 101 ? -10.546 -1.019 -3.747 1.00 95.25 101 ILE A C 1
ATOM 769 O O . ILE A 1 101 ? -11.029 -0.405 -2.794 1.00 95.25 101 ILE A O 1
ATOM 773 N N . THR A 1 102 ? -10.920 -2.270 -4.035 1.00 94.75 102 THR A N 1
ATOM 774 C CA . THR A 1 102 ? -11.884 -3.019 -3.217 1.00 94.75 102 THR A CA 1
ATOM 775 C C . THR A 1 102 ? -11.350 -3.278 -1.805 1.00 94.75 102 THR A C 1
ATOM 777 O O . THR A 1 102 ? -12.095 -3.071 -0.848 1.00 94.75 102 THR A O 1
ATOM 780 N N . SER A 1 103 ? -10.079 -3.680 -1.671 1.00 92.44 103 SER A N 1
ATOM 781 C CA . SER A 1 103 ? -9.405 -3.867 -0.374 1.00 92.44 103 SER A CA 1
ATOM 782 C C . SER A 1 103 ? -9.371 -2.563 0.426 1.00 92.44 103 SER A C 1
ATOM 784 O O . SER A 1 103 ? -9.915 -2.498 1.528 1.00 92.44 103 SER A O 1
ATOM 786 N N . ILE A 1 104 ? -8.865 -1.489 -0.195 1.00 93.69 104 ILE A N 1
ATOM 787 C CA . ILE A 1 104 ? -8.775 -0.141 0.384 1.00 93.69 104 ILE A CA 1
ATOM 788 C C . ILE A 1 104 ? -10.132 0.299 0.937 1.00 93.69 104 ILE A C 1
ATOM 790 O O . ILE A 1 104 ? -10.231 0.748 2.077 1.00 93.69 104 ILE A O 1
ATOM 794 N N . ARG A 1 105 ? -11.206 0.144 0.152 1.00 93.25 105 ARG A N 1
ATOM 795 C CA . ARG A 1 105 ? -12.559 0.537 0.563 1.00 93.25 105 ARG A CA 1
ATOM 796 C C . ARG A 1 105 ? -13.045 -0.229 1.795 1.00 93.25 105 ARG A C 1
ATOM 798 O O . ARG A 1 105 ? -13.676 0.378 2.660 1.00 93.25 105 ARG A O 1
ATOM 805 N N . SER A 1 106 ? -12.779 -1.532 1.869 1.00 90.12 106 SER A N 1
ATOM 806 C CA . SER A 1 106 ? -13.167 -2.363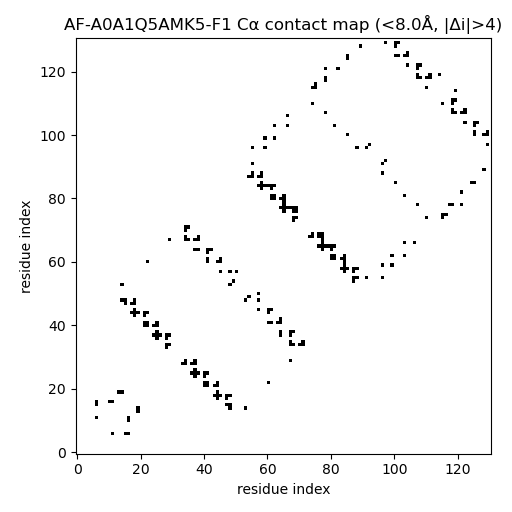 3.015 1.00 90.12 106 SER A CA 1
ATOM 807 C C . SER A 1 106 ? -12.450 -1.923 4.291 1.00 90.12 106 SER A C 1
ATOM 809 O O . SER A 1 106 ? -13.101 -1.730 5.318 1.00 90.12 106 SER A O 1
ATOM 811 N N . THR A 1 107 ? -11.139 -1.683 4.220 1.00 88.88 107 THR A N 1
ATOM 812 C CA . THR A 1 107 ? -10.345 -1.231 5.372 1.00 88.88 107 THR A CA 1
ATOM 813 C C . THR A 1 107 ? -10.737 0.187 5.793 1.00 88.88 107 THR A C 1
ATOM 815 O O . THR A 1 107 ? -10.974 0.455 6.973 1.00 88.88 107 THR A O 1
ATOM 818 N N . LEU A 1 108 ? -10.908 1.099 4.832 1.00 87.50 108 LEU A N 1
ATOM 819 C CA . LEU A 1 108 ? -11.302 2.486 5.088 1.00 87.50 108 LEU A CA 1
ATOM 820 C C . LEU A 1 108 ? -12.659 2.630 5.773 1.00 87.50 108 LEU A C 1
ATOM 822 O O . LEU A 1 108 ? -12.832 3.573 6.543 1.00 87.50 108 LEU A O 1
ATOM 826 N N . ALA A 1 109 ? -13.610 1.722 5.537 1.00 85.00 109 ALA A N 1
ATOM 827 C CA . ALA A 1 109 ? -14.902 1.761 6.220 1.00 85.00 109 ALA A CA 1
ATOM 828 C C . ALA A 1 109 ? -14.726 1.724 7.751 1.00 85.00 109 ALA A C 1
ATOM 830 O O . ALA A 1 109 ? -15.367 2.488 8.473 1.00 85.00 109 ALA A O 1
ATOM 831 N N . VAL A 1 110 ? -13.774 0.929 8.253 1.00 84.75 110 VAL A N 1
ATOM 832 C CA . VAL A 1 110 ? -13.440 0.864 9.686 1.00 84.75 110 VAL A CA 1
ATOM 833 C C . VAL A 1 110 ? -12.863 2.196 10.183 1.00 84.75 110 VAL A C 1
ATOM 835 O O . VAL A 1 110 ? -13.241 2.679 11.252 1.00 84.75 110 VAL A O 1
ATOM 838 N N . HIS A 1 111 ? -11.986 2.830 9.400 1.00 82.44 111 HIS A N 1
ATOM 839 C CA . HIS A 1 111 ? -11.382 4.126 9.736 1.00 82.44 111 HIS A CA 1
ATOM 840 C C . HIS A 1 111 ? -12.377 5.293 9.654 1.00 82.44 111 HIS A C 1
ATOM 842 O O . HIS A 1 111 ? -12.303 6.225 10.457 1.00 82.44 111 HIS A O 1
ATOM 848 N N . GLN A 1 112 ? -13.355 5.222 8.750 1.00 79.94 112 GLN A N 1
ATOM 849 C CA . GLN A 1 112 ? -14.445 6.190 8.648 1.00 79.94 112 GLN A CA 1
ATOM 850 C C . GLN A 1 112 ? -15.284 6.215 9.931 1.00 79.94 112 GLN A C 1
ATOM 852 O O . GLN A 1 112 ? -15.580 7.293 10.447 1.00 79.94 112 GLN A O 1
ATOM 857 N N . HIS A 1 113 ? -15.618 5.049 10.495 1.00 82.44 113 HIS A N 1
ATOM 858 C CA . HIS A 1 113 ? -16.337 4.973 11.772 1.00 82.44 113 HIS A CA 1
ATOM 859 C C . HIS A 1 113 ? -15.549 5.594 12.934 1.00 82.44 113 HIS A C 1
ATOM 861 O O . HIS A 1 113 ? -16.144 6.165 13.847 1.00 82.44 113 HIS A O 1
ATOM 867 N N . ARG A 1 114 ? -14.213 5.553 12.867 1.00 83.81 114 ARG A N 1
ATOM 868 C CA . ARG A 1 114 ? -13.300 6.186 13.834 1.00 83.81 114 ARG A CA 1
ATOM 869 C C . ARG A 1 114 ? -13.055 7.678 13.570 1.00 83.81 114 ARG A C 1
ATOM 871 O O . ARG A 1 114 ? -12.291 8.292 14.305 1.00 83.81 114 ARG A O 1
ATOM 878 N N . ARG A 1 115 ? -13.710 8.265 12.557 1.00 87.94 115 ARG A N 1
ATOM 879 C CA . ARG A 1 115 ? -13.604 9.683 12.159 1.00 87.94 115 ARG A CA 1
ATOM 880 C C . ARG A 1 115 ? -12.177 10.133 11.819 1.00 87.94 115 ARG A C 1
ATOM 882 O O . ARG A 1 115 ? -11.819 11.281 12.066 1.00 87.94 115 ARG A O 1
ATOM 889 N N . VAL A 1 116 ? -11.385 9.243 11.222 1.00 88.94 116 VAL A N 1
ATOM 890 C CA . VAL A 1 116 ? -10.051 9.591 10.710 1.00 88.94 116 VAL A CA 1
ATOM 891 C C . VAL A 1 116 ? -10.197 10.646 9.598 1.00 88.94 116 VAL A C 1
ATOM 893 O O . VAL A 1 116 ? -11.025 10.453 8.696 1.00 88.94 116 VAL A O 1
ATOM 896 N N . PRO A 1 117 ? -9.441 11.760 9.637 1.00 90.31 117 PRO A N 1
ATOM 897 C CA . PRO A 1 117 ? -9.488 12.790 8.602 1.00 90.31 117 PRO A CA 1
ATOM 898 C C . PRO A 1 117 ? -9.276 12.214 7.196 1.00 90.31 117 PRO A C 1
ATOM 900 O O . PRO A 1 117 ? -8.468 11.316 6.990 1.00 90.31 117 PRO A O 1
ATOM 903 N N . GLY A 1 118 ? -10.032 12.702 6.211 1.00 90.06 118 GLY A N 1
ATOM 904 C CA . GLY A 1 118 ? -9.912 12.269 4.810 1.00 90.06 118 GLY A CA 1
ATOM 905 C C . GLY A 1 118 ? -10.484 10.880 4.486 1.00 90.06 118 GLY A C 1
ATOM 906 O O . GLY A 1 118 ? -10.796 10.622 3.327 1.00 90.06 118 GLY A O 1
ATOM 907 N N . ALA A 1 119 ? -10.728 10.010 5.474 1.00 91.56 119 ALA A N 1
ATOM 908 C CA . ALA A 1 119 ? -11.215 8.650 5.225 1.00 91.56 119 ALA A CA 1
ATOM 909 C C . ALA A 1 119 ? -12.587 8.620 4.523 1.00 91.56 119 ALA A C 1
ATOM 911 O O . ALA A 1 119 ? -12.791 7.836 3.600 1.00 91.56 119 ALA A O 1
ATOM 912 N N . ALA A 1 120 ? -13.524 9.491 4.916 1.00 90.75 120 ALA A N 1
ATOM 913 C CA . ALA A 1 120 ? -14.858 9.545 4.309 1.00 90.75 120 ALA A CA 1
ATOM 914 C C . ALA A 1 120 ? -14.825 9.983 2.833 1.00 90.75 120 ALA A C 1
ATOM 916 O O . ALA A 1 120 ? -15.519 9.398 1.998 1.00 90.75 120 ALA A O 1
ATOM 917 N N . ASP A 1 121 ? -14.000 10.983 2.511 1.00 92.88 121 ASP A N 1
ATOM 918 C CA . ASP A 1 121 ? -13.787 11.427 1.130 1.00 92.88 121 ASP A CA 1
ATOM 919 C C . ASP A 1 121 ? -13.148 10.316 0.292 1.00 92.88 121 ASP A C 1
ATOM 921 O O . ASP A 1 121 ? -13.589 10.014 -0.819 1.00 92.88 121 ASP A O 1
ATOM 925 N N . LEU A 1 122 ? -12.168 9.625 0.873 1.00 94.06 122 LEU A N 1
ATOM 926 C CA . LEU A 1 122 ? -11.466 8.547 0.200 1.00 94.06 122 LEU A CA 1
ATOM 927 C C . LEU A 1 122 ? -12.369 7.335 -0.075 1.00 94.06 122 LEU A C 1
ATOM 929 O O . LEU A 1 122 ? -12.300 6.757 -1.159 1.00 94.06 122 LEU A O 1
ATOM 933 N N . VAL A 1 123 ? -13.282 6.993 0.844 1.00 93.44 123 VAL A N 1
ATOM 934 C CA . VAL A 1 123 ? -14.322 5.971 0.613 1.00 93.44 123 VAL A CA 1
ATOM 935 C C . VAL A 1 123 ? -15.211 6.342 -0.573 1.00 93.44 123 VAL A C 1
ATOM 937 O O . VAL A 1 123 ? -15.534 5.474 -1.387 1.00 93.44 123 VAL A O 1
ATOM 940 N N . ARG A 1 124 ? -15.613 7.614 -0.690 1.00 92.88 124 ARG A N 1
ATOM 941 C CA . ARG A 1 124 ? -16.424 8.100 -1.816 1.00 92.88 124 ARG A CA 1
ATOM 942 C C . ARG A 1 124 ? -15.670 7.938 -3.139 1.00 92.88 124 ARG A C 1
ATOM 944 O O . ARG A 1 124 ? -16.195 7.298 -4.046 1.00 92.88 124 ARG A O 1
ATOM 951 N N . ARG A 1 125 ? -14.419 8.399 -3.209 1.00 93.94 125 ARG A N 1
ATOM 952 C CA . ARG A 1 125 ? -13.558 8.257 -4.399 1.00 93.94 125 ARG A CA 1
ATOM 953 C C . ARG A 1 125 ? -13.323 6.794 -4.784 1.00 93.94 125 ARG A C 1
ATOM 955 O O . ARG A 1 125 ? -13.387 6.444 -5.956 1.00 93.94 125 ARG A O 1
ATOM 962 N N . ALA A 1 126 ? -13.111 5.915 -3.804 1.00 93.44 126 ALA A N 1
ATOM 963 C CA . ALA A 1 126 ? -12.960 4.480 -4.045 1.00 93.44 126 ALA A CA 1
ATOM 964 C C . ALA A 1 126 ? -14.237 3.837 -4.618 1.00 93.44 126 ALA A C 1
ATOM 966 O O . ALA A 1 126 ? -14.154 2.879 -5.382 1.00 93.44 126 ALA A O 1
ATOM 967 N N . ARG A 1 127 ? -15.429 4.330 -4.250 1.00 92.88 127 ARG A N 1
ATOM 968 C CA . ARG A 1 127 ? -16.698 3.874 -4.842 1.00 92.88 127 ARG A CA 1
ATOM 969 C C . ARG A 1 127 ? -16.839 4.343 -6.283 1.00 92.88 127 ARG A C 1
ATOM 971 O O . ARG A 1 127 ? -17.193 3.528 -7.123 1.00 92.88 127 ARG A O 1
ATOM 978 N N . GLU A 1 128 ? -16.531 5.608 -6.549 1.00 92.44 128 GLU A N 1
ATOM 979 C CA . GLU A 1 128 ? -16.561 6.189 -7.898 1.00 92.44 128 GLU A CA 1
ATOM 980 C C . GLU A 1 128 ? -15.605 5.452 -8.844 1.00 92.44 128 GLU A C 1
ATOM 982 O O . GLU A 1 128 ? -15.985 5.121 -9.957 1.00 92.44 128 GLU A O 1
ATOM 987 N N . ALA A 1 129 ? -14.409 5.089 -8.373 1.00 89.88 129 ALA A N 1
ATOM 988 C CA . ALA A 1 129 ? -13.432 4.337 -9.163 1.00 89.88 129 ALA A CA 1
ATOM 989 C C . ALA A 1 129 ? -13.817 2.863 -9.433 1.00 89.88 129 ALA A C 1
ATOM 991 O O . ALA A 1 129 ? -13.149 2.189 -10.218 1.00 89.88 129 ALA A O 1
ATOM 992 N N . LEU A 1 130 ? -14.843 2.336 -8.754 1.00 88.88 130 LEU A N 1
ATOM 993 C CA . LEU A 1 130 ? -15.345 0.966 -8.928 1.00 88.88 130 LEU A CA 1
ATOM 994 C C . LEU A 1 130 ? -16.682 0.892 -9.678 1.00 88.88 130 LEU A C 1
ATOM 996 O O . LEU A 1 130 ? -17.132 -0.226 -9.941 1.00 88.88 130 LEU A O 1
ATOM 1000 N N . ALA A 1 131 ? -17.314 2.035 -9.952 1.00 86.00 131 ALA A N 1
ATOM 1001 C CA . ALA A 1 131 ? -18.546 2.138 -10.732 1.00 86.00 131 ALA A CA 1
ATOM 1002 C C . ALA A 1 131 ? -18.257 1.974 -12.232 1.00 86.00 131 ALA A C 1
ATOM 1004 O O . ALA A 1 131 ? -19.100 1.343 -12.906 1.00 86.00 131 ALA A O 1
#

Nearest PDB structures (foldseek):
  3ro3-assembly1_A  TM=8.056E-01  e=2.595E-02  Mus musculus
  4i1a-assembly3_A  TM=7.911E-01  e=1.934E-01  Bacillus subtilis subsp. subtilis str. 168
  4jhr-assembly1_A  TM=5.936E-01  e=5.412E-02  Mus musculus
  5a7d-assembly2_E  TM=6.648E-01  e=2.863E-01  Drosophila melanogaster
  7ru9-assembly1_C  TM=5.792E-01  e=2.726E-01  Homo sapiens

Foldseek 3Di:
DPPPDDDDPVVCVVHDPLLVVLCVQLVVCVVVVVLVSNLVSLVSSLVRGDCVVPLQVNLVSLLSNLVSCVSVVNNQSSLVSNVSSLVSCVVPDDPSSLVSLVVLLVSLVVVVVVVHPNSVVSNVSSVVSND

Mean predicted aligned error: 5.38 Å

Sequence (131 aa):
MREDGPQPSFSRVSGPAAGTVSNHTARTLTDLADHIGTEQQHRDALTRWDPEKYKRVHALTHADLGDSLAAQARADEAVAAWTQALALMEGMTSDRTRKAITSIRSTLAVHQHRRVPGAADLVRRAREALA

Solvent-accessible surface area (backbone atoms only — not comparable to full-atom values): 7128 Å² total; per-residue (Å²): 131,87,78,90,62,82,80,58,75,86,63,46,82,83,36,54,64,72,25,48,50,27,47,53,51,20,52,56,26,50,79,68,68,35,39,68,60,18,37,53,24,32,55,55,19,61,75,54,48,56,62,84,85,41,35,71,58,52,19,49,44,26,39,54,36,12,54,29,28,42,77,68,69,37,54,69,62,13,48,53,27,37,49,52,14,55,61,54,44,60,94,58,90,44,74,68,54,53,51,49,42,53,51,52,39,59,58,35,54,61,40,35,78,69,65,44,80,66,26,60,60,50,42,51,52,39,49,63,77,69,109

Secondary structure (DSSP, 8-state):
----PPPPGGGGGG--HHHHHHHHHHHHHHHTT-HHHHHHHHHHHHHHS-TTTSHHHHHHHHHHHHHHHHHTT-HHHHHHHHHHHHHHTTT---HHHHHHHHHHHHHHHHHHHTT-TTHHHHHHHHHHTT-